Protein AF-A0A3D5QYZ7-F1 (afdb_monomer)

pLDDT: mean 94.09, std 9.38, range [47.03, 98.5]

Nearest PDB structures (foldseek):
  3vtf-assembly1_A-2  TM=7.672E-01  e=3.666E-01  Pyrobaculum islandicum DSM 4184
  4xr9-assembly1_A  TM=8.039E-01  e=4.467E-01  Micromonospora echinospora
  7o1k-assembly1_B  TM=5.978E-01  e=2.312E-01  Mycobacterium tuberculosis H37Rv
  6s5d-assembly1_B-2  TM=6.337E-01  e=3.666E-01  Bacillus subtilis subsp. subtilis str. 168
  5h81-assembly1_A  TM=5.964E-01  e=1.123E+00  Catharanthus roseus

Solvent-accessible surface area (backbone atoms only — not comparable to full-atom values): 4604 Å² total; per-residue (Å²): 134,79,79,90,74,76,79,68,59,58,46,78,35,85,38,69,44,56,66,39,44,52,46,48,47,52,42,23,74,70,71,20,38,34,41,41,42,65,92,54,63,67,60,25,50,44,27,57,72,70,26,43,50,92,87,34,57,46,67,65,39,10,73,73,53,78,33,74,89,56,39,80,62,52,36,91,52,43,44,75

Mean predicted aligned error: 3.84 Å

Radius of gyration: 13.42 Å; Cα contacts (8 Å, |Δi|>4): 118; chains: 1; bounding box: 40×32×31 Å

Sequence (80 aa):
MIVSNLDTTRVAIIGPGRLGTSFAYKLGRDNKRVAIYYHNSDVCKAINRDRLNPIHLTEDLANRAGGMDQVPRLAPKVYA

Structure (mmCIF, N/CA/C/O backbone):
data_AF-A0A3D5QYZ7-F1
#
_entry.id   AF-A0A3D5QYZ7-F1
#
loop_
_atom_site.group_PDB
_atom_site.id
_atom_site.type_symbol
_atom_site.label_atom_id
_atom_site.label_alt_id
_atom_site.label_comp_id
_atom_site.label_asym_id
_atom_site.label_entity_id
_atom_site.label_seq_id
_atom_site.pdbx_PDB_ins_code
_atom_site.Cartn_x
_atom_site.Cartn_y
_atom_site.Cartn_z
_atom_site.occupancy
_atom_site.B_iso_or_equiv
_atom_site.auth_seq_id
_atom_site.auth_comp_id
_atom_site.auth_asym_id
_atom_site.auth_atom_id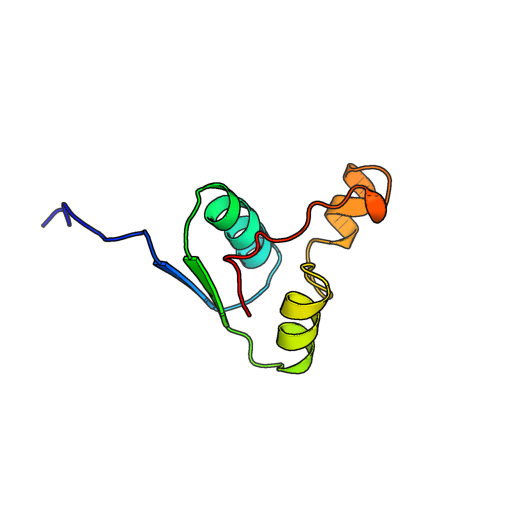
_atom_site.pdbx_PDB_model_num
ATOM 1 N N . MET A 1 1 ? -18.708 23.859 15.103 1.00 47.03 1 MET A N 1
ATOM 2 C CA . MET A 1 1 ? -19.009 22.426 15.297 1.00 47.03 1 MET A CA 1
ATOM 3 C C . MET A 1 1 ? -17.681 21.683 15.216 1.00 47.03 1 MET A C 1
ATOM 5 O O . MET A 1 1 ? -17.178 21.465 14.124 1.00 47.03 1 MET A O 1
ATOM 9 N N . ILE A 1 2 ? -17.027 21.444 16.354 1.00 56.53 2 ILE A N 1
ATOM 10 C CA . ILE A 1 2 ? -15.812 20.618 16.394 1.00 56.53 2 ILE A CA 1
ATOM 11 C C . ILE A 1 2 ? -16.314 19.178 16.336 1.00 56.53 2 ILE A C 1
ATOM 13 O O . ILE A 1 2 ? -17.152 18.799 17.149 1.00 56.53 2 ILE A O 1
ATOM 17 N N . VAL A 1 3 ? -15.900 18.412 15.329 1.00 60.38 3 VAL A N 1
ATOM 18 C CA . VAL A 1 3 ? -16.327 17.017 15.172 1.00 60.38 3 VAL A CA 1
ATOM 19 C C . VAL A 1 3 ? -15.631 16.197 16.258 1.00 60.38 3 VAL A C 1
ATOM 21 O O . VAL A 1 3 ? -14.510 15.736 16.074 1.00 60.38 3 VAL A O 1
ATOM 24 N N . SER A 1 4 ? -16.263 16.061 17.424 1.00 64.75 4 SER A N 1
ATOM 25 C CA . SER A 1 4 ? -15.643 15.487 18.628 1.00 64.75 4 SER A CA 1
ATOM 26 C C . SER A 1 4 ? -15.407 13.975 18.559 1.00 64.75 4 SER A C 1
ATOM 28 O O . SER A 1 4 ? -14.927 13.403 19.531 1.00 64.75 4 SER A O 1
ATOM 30 N N . ASN A 1 5 ? -15.771 13.304 17.459 1.00 73.44 5 ASN A N 1
ATOM 31 C CA . ASN A 1 5 ? -15.669 11.849 17.358 1.00 73.44 5 ASN A CA 1
ATOM 32 C C . ASN A 1 5 ? -15.562 11.357 15.901 1.00 73.44 5 ASN A C 1
ATOM 34 O O . ASN A 1 5 ? -16.382 10.574 15.425 1.00 73.44 5 ASN A O 1
ATOM 38 N N . LEU A 1 6 ? -14.562 11.843 15.156 1.00 80.44 6 LEU A N 1
ATOM 39 C CA . LEU A 1 6 ? -14.207 11.221 13.876 1.00 80.44 6 LEU A CA 1
ATOM 40 C C . LEU A 1 6 ? -13.622 9.831 14.144 1.00 80.44 6 LEU A C 1
ATOM 42 O O . LEU A 1 6 ? -12.518 9.705 14.679 1.00 80.44 6 LEU A O 1
ATOM 46 N N . ASP A 1 7 ? -14.348 8.787 13.744 1.00 84.31 7 ASP A N 1
ATOM 47 C CA . ASP A 1 7 ? -13.802 7.435 13.710 1.00 84.31 7 ASP A CA 1
ATOM 48 C C . ASP A 1 7 ? -12.710 7.357 12.635 1.00 84.31 7 ASP A C 1
ATOM 50 O O . ASP A 1 7 ? -12.968 7.300 11.435 1.00 84.31 7 ASP A O 1
ATOM 54 N N . THR A 1 8 ? -11.461 7.356 13.092 1.00 87.69 8 THR A N 1
ATOM 55 C CA . THR A 1 8 ? -10.269 7.235 12.245 1.00 87.69 8 THR A CA 1
ATOM 56 C C . THR A 1 8 ? -9.730 5.807 12.203 1.00 87.69 8 THR A C 1
ATOM 58 O O . THR A 1 8 ? -8.587 5.592 11.798 1.00 87.69 8 THR A O 1
ATOM 61 N N . THR A 1 9 ? -10.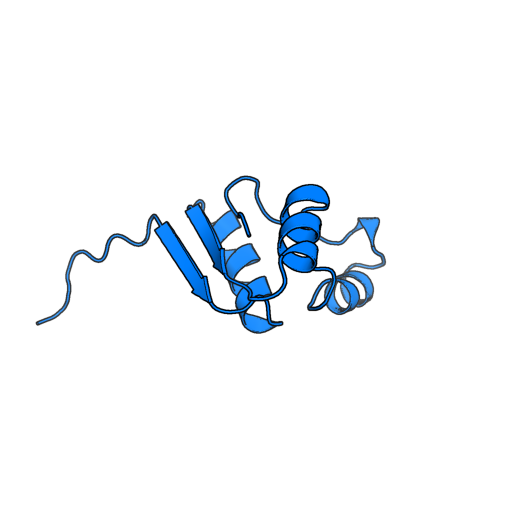488 4.803 12.661 1.00 94.44 9 THR A N 1
ATOM 62 C CA . THR A 1 9 ? -10.056 3.393 12.624 1.00 94.44 9 THR A CA 1
ATOM 63 C C . THR A 1 9 ? -9.913 2.865 11.197 1.00 94.44 9 THR A C 1
ATOM 65 O O . THR A 1 9 ? -9.136 1.932 10.966 1.00 94.44 9 THR A O 1
ATOM 68 N N . ARG A 1 10 ? -10.621 3.473 10.237 1.00 96.31 10 ARG A N 1
ATOM 69 C CA . ARG A 1 10 ? -10.565 3.154 8.808 1.00 96.31 10 ARG A CA 1
ATOM 70 C C . ARG A 1 10 ? -10.207 4.397 8.009 1.00 96.31 10 ARG A C 1
ATOM 72 O O . ARG A 1 10 ? -10.786 5.456 8.221 1.00 96.31 10 ARG A O 1
ATOM 79 N N . VAL A 1 11 ? -9.270 4.254 7.080 1.00 96.81 11 VAL A N 1
ATOM 80 C CA . VAL A 1 11 ? -8.7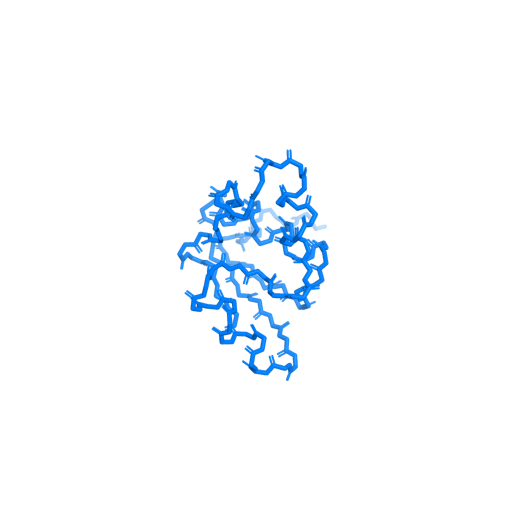97 5.352 6.235 1.00 96.81 11 VAL A CA 1
ATOM 81 C C . VAL A 1 11 ? -8.744 4.891 4.785 1.00 96.81 11 VAL A C 1
ATOM 83 O O . VAL A 1 11 ? -8.259 3.800 4.494 1.00 96.81 11 VAL A O 1
ATOM 86 N N . ALA A 1 12 ? -9.229 5.735 3.879 1.00 97.69 12 ALA A N 1
ATOM 87 C CA . ALA A 1 12 ? -9.050 5.571 2.444 1.00 97.69 12 ALA A CA 1
ATOM 88 C C . ALA A 1 12 ? -7.980 6.551 1.944 1.00 97.69 12 ALA A C 1
ATOM 90 O O . ALA A 1 12 ? -8.011 7.733 2.282 1.00 97.69 12 ALA A O 1
ATOM 91 N N . ILE A 1 13 ? -7.046 6.064 1.132 1.00 98.06 13 ILE A N 1
ATOM 92 C CA . ILE A 1 13 ? -6.024 6.861 0.452 1.00 98.06 13 ILE A CA 1
ATOM 93 C C . ILE A 1 13 ? -6.291 6.754 -1.044 1.00 98.06 13 ILE A C 1
ATOM 95 O O . ILE A 1 13 ? -6.167 5.678 -1.619 1.00 98.06 13 ILE A O 1
ATOM 99 N N . ILE A 1 14 ? -6.650 7.863 -1.685 1.00 97.94 14 ILE A N 1
ATOM 100 C CA . ILE A 1 14 ? -6.881 7.906 -3.131 1.00 97.94 14 ILE A CA 1
ATOM 101 C C . ILE A 1 14 ? -5.569 8.325 -3.796 1.00 97.94 14 ILE A C 1
ATOM 103 O O . ILE A 1 14 ? -5.214 9.501 -3.795 1.00 97.94 14 ILE A O 1
ATOM 107 N N . GLY A 1 15 ? -4.829 7.350 -4.325 1.00 96.88 15 GLY A N 1
ATOM 108 C CA . GLY A 1 15 ? -3.537 7.556 -4.976 1.00 96.88 15 GLY A CA 1
ATOM 109 C C . GLY A 1 15 ? -2.344 7.005 -4.175 1.00 96.88 15 GLY A C 1
ATOM 110 O O . GLY A 1 15 ? -1.973 7.570 -3.144 1.00 96.88 15 GLY A O 1
ATOM 111 N N . PRO A 1 16 ? -1.647 5.970 -4.676 1.00 97.25 16 PRO A N 1
ATOM 112 C CA . PRO A 1 16 ? -0.436 5.409 -4.089 1.00 97.25 16 PRO A CA 1
ATOM 113 C C . PRO A 1 16 ? 0.812 6.211 -4.497 1.00 97.25 16 PRO A C 1
ATOM 115 O O . PRO A 1 16 ? 1.844 5.639 -4.830 1.00 97.25 16 PRO A O 1
ATOM 118 N N . GLY A 1 17 ? 0.743 7.546 -4.490 1.00 96.94 17 GLY A N 1
ATOM 119 C CA . GLY A 1 17 ? 1.914 8.409 -4.693 1.00 96.94 17 GLY A CA 1
ATOM 120 C C . GLY A 1 17 ? 2.946 8.256 -3.567 1.00 96.94 17 GLY A C 1
ATOM 121 O O . GLY A 1 17 ? 2.715 7.537 -2.592 1.00 96.94 17 GLY A O 1
ATOM 122 N N . ARG A 1 18 ? 4.062 8.997 -3.618 1.00 96.12 18 ARG A N 1
ATOM 123 C CA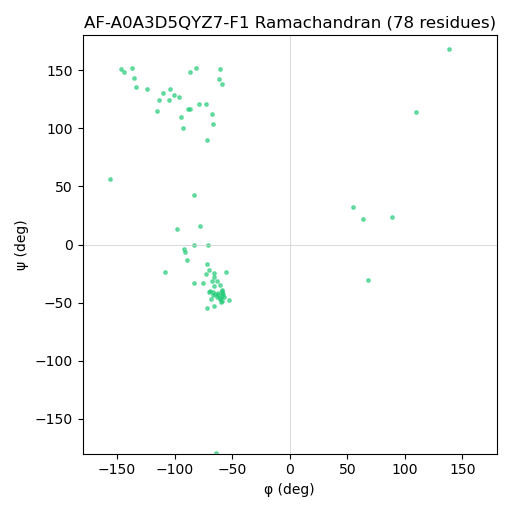 . ARG A 1 18 ? 5.042 9.030 -2.507 1.00 96.12 18 ARG A CA 1
ATOM 124 C C . ARG A 1 18 ? 4.385 9.362 -1.158 1.00 96.12 18 ARG A C 1
ATOM 126 O O . ARG A 1 18 ? 4.596 8.646 -0.185 1.00 96.12 18 ARG A O 1
ATOM 133 N N . LEU A 1 19 ? 3.541 10.398 -1.106 1.00 96.62 19 LEU A N 1
ATOM 134 C CA . LEU A 1 19 ? 2.833 10.790 0.122 1.00 96.62 19 LEU A CA 1
ATOM 135 C C . LEU A 1 19 ? 1.779 9.765 0.558 1.00 96.62 19 LEU A C 1
ATOM 137 O O . LEU A 1 19 ? 1.762 9.375 1.722 1.00 96.62 19 LEU A O 1
ATOM 141 N N . GLY A 1 20 ? 0.938 9.290 -0.366 1.00 97.56 20 GLY A N 1
ATOM 142 C CA . GLY A 1 20 ? -0.077 8.276 -0.059 1.00 97.56 20 GLY A CA 1
ATOM 143 C C . GLY A 1 20 ? 0.543 6.990 0.491 1.00 97.56 20 GLY A C 1
ATOM 144 O O . GLY A 1 20 ? 0.075 6.438 1.483 1.00 97.56 20 GLY A O 1
ATOM 145 N N . THR A 1 21 ? 1.671 6.568 -0.076 1.00 97.75 21 THR A N 1
ATOM 146 C CA . THR A 1 21 ? 2.421 5.395 0.395 1.00 97.75 21 THR A CA 1
ATOM 147 C C . THR A 1 21 ? 3.024 5.625 1.778 1.00 97.75 21 THR A C 1
ATOM 149 O O . THR A 1 21 ? 2.904 4.766 2.651 1.00 97.75 21 THR A O 1
ATOM 152 N N . SER A 1 22 ? 3.619 6.797 2.022 1.00 97.31 22 SER A N 1
ATOM 153 C CA . SER A 1 22 ? 4.128 7.171 3.349 1.00 97.31 22 SER A CA 1
ATOM 154 C C . SER A 1 22 ? 3.024 7.159 4.410 1.00 97.31 22 SER A C 1
ATOM 156 O O . SER A 1 22 ? 3.228 6.636 5.509 1.00 97.31 22 SER A O 1
ATOM 158 N N . PHE A 1 23 ? 1.832 7.671 4.086 1.00 97.81 23 PHE A N 1
ATOM 159 C CA . PHE A 1 23 ? 0.688 7.604 4.993 1.00 97.81 23 PHE A CA 1
ATOM 160 C C . PHE A 1 23 ? 0.202 6.176 5.211 1.00 97.81 23 PHE A C 1
ATOM 162 O O . PHE A 1 23 ? -0.067 5.815 6.353 1.00 97.81 23 PHE A O 1
ATOM 169 N N . ALA A 1 24 ? 0.159 5.338 4.174 1.00 97.94 24 ALA A N 1
ATOM 170 C CA . ALA A 1 24 ? -0.198 3.931 4.326 1.00 97.94 24 ALA A CA 1
ATOM 171 C C . ALA A 1 24 ? 0.743 3.206 5.305 1.00 97.94 24 ALA A C 1
ATOM 173 O O . ALA A 1 24 ? 0.282 2.481 6.189 1.00 97.94 24 ALA A O 1
ATOM 174 N N . TYR A 1 25 ? 2.050 3.473 5.219 1.00 97.38 25 TYR A N 1
ATOM 175 C CA . TYR A 1 25 ? 3.040 2.980 6.178 1.00 97.38 25 TYR A CA 1
ATOM 176 C C . TYR A 1 25 ? 2.771 3.460 7.607 1.00 97.38 25 TYR A C 1
ATOM 178 O O . TYR A 1 25 ? 2.792 2.657 8.540 1.00 97.38 25 TYR A O 1
ATOM 186 N N . LYS A 1 26 ? 2.550 4.764 7.801 1.00 97.44 26 LYS A N 1
ATOM 187 C CA . LYS A 1 26 ? 2.322 5.343 9.133 1.00 97.44 26 LYS A CA 1
ATOM 188 C C . LYS A 1 26 ? 1.016 4.838 9.747 1.00 97.44 26 LYS A C 1
ATOM 190 O O . LYS A 1 26 ? 1.034 4.279 10.838 1.00 97.44 26 LYS A O 1
ATOM 195 N N . LEU A 1 27 ? -0.091 4.958 9.023 1.00 97.44 27 LEU A N 1
ATOM 196 C CA . LEU A 1 27 ? -1.422 4.578 9.494 1.00 97.44 27 LEU A CA 1
ATOM 197 C C . LEU A 1 27 ? -1.549 3.066 9.713 1.00 97.44 27 LEU A C 1
ATOM 199 O O . LEU A 1 27 ? -2.186 2.639 10.674 1.00 97.44 27 LEU A O 1
ATOM 203 N N . GLY A 1 28 ? -0.897 2.250 8.879 1.00 97.19 28 GLY A N 1
ATOM 204 C CA . GLY A 1 28 ? -0.813 0.807 9.096 1.00 97.19 28 GLY A CA 1
ATOM 205 C C . GLY A 1 28 ? -0.082 0.447 10.396 1.00 97.19 28 GLY A C 1
ATOM 206 O O . GLY A 1 28 ? -0.552 -0.417 11.135 1.00 97.19 28 GLY A O 1
ATOM 207 N N . ARG A 1 29 ? 1.027 1.137 10.714 1.00 95.94 29 ARG A N 1
AT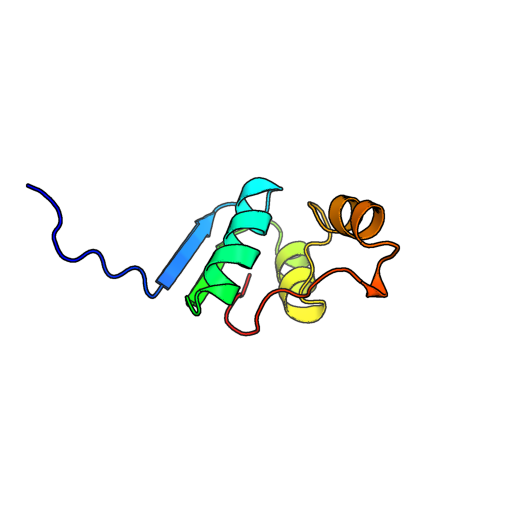OM 208 C CA . ARG A 1 29 ? 1.747 0.975 11.997 1.00 95.94 29 ARG A CA 1
ATOM 209 C C . ARG A 1 29 ? 0.945 1.486 13.192 1.00 95.94 29 ARG A C 1
ATOM 211 O O . ARG A 1 29 ? 1.004 0.881 14.254 1.00 95.94 29 ARG A O 1
ATOM 218 N N . ASP A 1 30 ? 0.126 2.514 12.989 1.00 96.06 30 ASP A N 1
ATOM 219 C CA . ASP A 1 30 ? -0.831 3.025 13.981 1.00 96.06 30 ASP A CA 1
ATOM 220 C C . ASP A 1 30 ? -2.099 2.152 14.089 1.00 96.06 30 ASP A C 1
ATOM 222 O O . ASP A 1 30 ? -3.118 2.568 14.647 1.00 96.06 30 ASP A O 1
ATOM 226 N N . ASN A 1 31 ? -2.046 0.926 13.556 1.00 95.38 31 ASN A N 1
ATOM 227 C CA . ASN A 1 31 ? -3.082 -0.094 13.660 1.00 95.38 31 ASN A CA 1
ATOM 228 C C . ASN A 1 31 ? -4.419 0.281 12.987 1.00 95.38 31 ASN A C 1
ATOM 230 O O . ASN A 1 31 ? -5.465 -0.287 13.319 1.00 95.38 31 ASN A O 1
ATOM 234 N N . LYS A 1 32 ? -4.400 1.213 12.025 1.00 97.06 32 LYS A N 1
ATOM 235 C CA . LYS A 1 32 ? -5.574 1.582 11.221 1.00 97.06 32 LYS A CA 1
ATOM 236 C C . LYS A 1 32 ? -5.783 0.592 10.073 1.00 97.06 32 LYS A C 1
ATOM 238 O O . LYS A 1 32 ? -4.834 -0.009 9.567 1.00 97.06 32 LYS A O 1
ATOM 243 N N . ARG A 1 33 ? -7.035 0.427 9.638 1.00 98.12 33 ARG A N 1
ATOM 244 C CA . ARG A 1 33 ? -7.373 -0.311 8.407 1.00 98.12 33 ARG A CA 1
ATOM 245 C C . ARG A 1 33 ? -7.287 0.669 7.242 1.00 98.12 33 ARG A C 1
ATOM 247 O O . ARG A 1 33 ? -8.041 1.639 7.220 1.00 98.12 33 ARG A O 1
ATOM 254 N N . VAL A 1 34 ? -6.368 0.437 6.311 1.00 98.44 34 VAL A N 1
ATOM 255 C CA . VAL A 1 34 ? -6.096 1.370 5.210 1.00 98.44 34 VAL A CA 1
ATOM 256 C C . VAL A 1 34 ? -6.494 0.723 3.890 1.00 98.44 34 VAL A C 1
ATOM 258 O O . VAL A 1 34 ? -5.998 -0.353 3.567 1.00 98.44 34 VAL A O 1
ATOM 261 N N . ALA A 1 35 ? -7.365 1.389 3.136 1.00 98.44 35 ALA A N 1
ATOM 262 C CA . ALA A 1 35 ? -7.673 1.051 1.751 1.00 98.44 35 ALA A CA 1
ATOM 263 C C . ALA A 1 35 ? -6.989 2.064 0.825 1.00 98.44 35 ALA A C 1
ATOM 265 O O . ALA A 1 35 ? -7.183 3.270 0.975 1.00 98.44 35 ALA A O 1
ATOM 266 N N . ILE A 1 36 ? -6.179 1.591 -0.110 1.00 98.44 36 ILE A N 1
ATOM 267 C CA . ILE A 1 36 ? -5.523 2.401 -1.131 1.00 98.44 36 ILE A CA 1
ATOM 268 C C . ILE A 1 36 ? -6.322 2.234 -2.420 1.00 98.44 36 ILE A C 1
ATOM 270 O O . ILE A 1 36 ? -6.579 1.121 -2.843 1.00 98.44 36 ILE A O 1
ATOM 274 N N . TYR A 1 37 ? -6.703 3.332 -3.056 1.00 98.25 37 TYR A N 1
ATOM 275 C CA . TYR A 1 37 ? -7.401 3.306 -4.336 1.00 98.25 37 TYR A CA 1
ATOM 276 C C . TYR A 1 3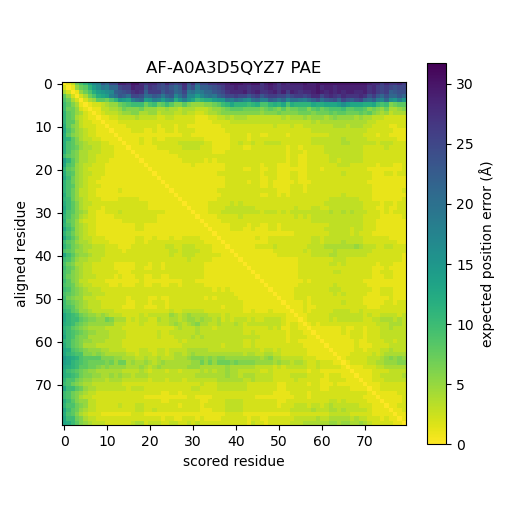7 ? -6.483 3.815 -5.435 1.00 98.25 37 TYR A C 1
ATOM 278 O O . TYR A 1 37 ? -5.882 4.888 -5.316 1.00 98.25 37 TYR A O 1
ATOM 286 N N . TYR A 1 38 ? -6.401 3.058 -6.525 1.00 98.06 38 TYR A N 1
ATOM 287 C CA . TYR A 1 38 ? -5.686 3.460 -7.725 1.00 98.06 38 TYR A CA 1
ATOM 288 C C . TYR A 1 38 ? -6.371 2.923 -8.978 1.00 98.06 38 TYR A C 1
ATOM 290 O O . TYR A 1 38 ? -7.022 1.886 -8.945 1.00 98.06 38 TYR A O 1
ATOM 298 N N . HIS A 1 39 ? -6.223 3.640 -10.090 1.00 97.62 39 HIS A N 1
ATOM 299 C CA . HIS A 1 39 ? -6.889 3.287 -11.344 1.00 97.62 39 HIS A CA 1
ATOM 300 C C . HIS A 1 39 ? -6.268 2.054 -12.024 1.00 97.62 39 HIS A C 1
ATOM 302 O O . HIS A 1 39 ? -6.943 1.366 -12.782 1.00 97.62 39 HIS A O 1
ATOM 308 N N . ASN A 1 40 ? -4.986 1.769 -11.769 1.00 98.06 40 ASN A N 1
ATOM 309 C CA . ASN A 1 40 ? -4.285 0.634 -12.359 1.00 98.06 40 ASN A CA 1
ATOM 310 C C . ASN A 1 40 ? -4.337 -0.583 -11.422 1.00 98.06 40 ASN A C 1
ATOM 312 O O . ASN A 1 40 ? -3.666 -0.615 -10.387 1.00 98.06 40 ASN A O 1
ATOM 316 N N . SER A 1 41 ? -5.098 -1.605 -11.825 1.00 97.75 41 SER A N 1
ATOM 317 C CA . SER A 1 41 ? -5.305 -2.814 -11.020 1.00 97.75 41 SER A CA 1
ATOM 318 C C . SER A 1 41 ? -4.040 -3.652 -10.811 1.00 97.75 41 SER A C 1
ATOM 320 O O . SER A 1 41 ? -3.922 -4.330 -9.792 1.00 97.75 41 SER A O 1
ATOM 322 N N . ASP A 1 42 ? -3.077 -3.605 -11.732 1.00 98.38 42 ASP A N 1
ATOM 323 C CA . ASP A 1 42 ? -1.857 -4.408 -11.625 1.00 98.38 42 ASP A CA 1
ATOM 324 C C . ASP A 1 42 ? -0.904 -3.825 -10.581 1.00 98.38 42 ASP A C 1
ATOM 326 O O . ASP A 1 42 ? -0.280 -4.573 -9.827 1.00 98.38 42 ASP A O 1
ATOM 330 N N . VAL A 1 43 ? -0.890 -2.496 -10.438 1.00 97.88 43 VAL A N 1
ATOM 331 C CA . VAL A 1 43 ? -0.209 -1.820 -9.325 1.00 97.88 43 VAL A CA 1
ATOM 332 C C . VAL A 1 43 ? -0.849 -2.210 -7.990 1.00 97.88 43 VAL A C 1
ATOM 334 O O . VAL A 1 43 ? -0.126 -2.560 -7.058 1.00 97.88 43 VAL A O 1
ATOM 337 N N . CYS A 1 44 ? -2.183 -2.222 -7.891 1.00 98.31 44 CYS A N 1
ATOM 338 C CA . CYS A 1 44 ? -2.880 -2.662 -6.675 1.00 98.31 44 CYS A CA 1
ATOM 339 C C . CYS A 1 44 ? -2.554 -4.121 -6.314 1.00 98.31 44 CYS A C 1
ATOM 341 O O . CYS A 1 44 ? -2.188 -4.419 -5.176 1.00 98.31 44 CYS A O 1
ATOM 343 N N . LYS A 1 45 ? -2.607 -5.037 -7.291 1.00 98.50 45 LYS A N 1
ATOM 344 C CA . LYS A 1 45 ? -2.244 -6.452 -7.092 1.00 98.50 45 LYS A CA 1
ATOM 345 C C . LYS A 1 45 ? -0.799 -6.608 -6.620 1.00 98.50 45 LYS A C 1
ATOM 347 O O . LYS A 1 45 ? -0.556 -7.377 -5.691 1.00 98.50 45 LYS A O 1
ATOM 352 N N . ALA A 1 46 ? 0.143 -5.879 -7.221 1.00 98.25 46 ALA A N 1
ATOM 353 C CA . ALA A 1 46 ? 1.544 -5.891 -6.807 1.00 98.25 46 ALA A CA 1
ATOM 354 C C . ALA A 1 46 ? 1.713 -5.374 -5.368 1.00 98.25 46 ALA A C 1
ATOM 356 O O . ALA A 1 46 ? 2.374 -6.029 -4.566 1.00 98.25 46 ALA A O 1
ATOM 357 N N . ILE A 1 47 ? 1.031 -4.282 -4.998 1.00 98.12 47 ILE A N 1
ATOM 358 C CA . ILE A 1 47 ? 1.017 -3.772 -3.617 1.00 98.12 47 ILE A CA 1
ATOM 359 C C . ILE A 1 47 ? 0.526 -4.835 -2.632 1.00 98.12 47 ILE A C 1
ATOM 361 O O . ILE A 1 47 ? 1.147 -5.045 -1.588 1.00 98.12 47 ILE A O 1
ATOM 365 N N . ASN A 1 48 ? -0.558 -5.534 -2.958 1.00 98.25 48 ASN A N 1
ATOM 366 C CA . ASN A 1 48 ? -1.122 -6.556 -2.079 1.00 98.25 48 ASN A CA 1
ATOM 367 C C . ASN A 1 48 ? -0.235 -7.796 -1.952 1.00 98.25 48 ASN A C 1
ATOM 369 O O . ASN A 1 48 ? -0.111 -8.346 -0.854 1.00 98.25 48 ASN A O 1
ATOM 373 N N . ARG A 1 49 ? 0.376 -8.230 -3.059 1.00 98.06 49 ARG A N 1
ATOM 374 C CA . ARG A 1 49 ? 1.249 -9.408 -3.111 1.00 98.06 49 ARG A CA 1
ATOM 375 C C . ARG A 1 49 ? 2.578 -9.147 -2.409 1.00 98.06 49 ARG A C 1
ATOM 377 O O . ARG A 1 49 ? 2.943 -9.882 -1.497 1.00 98.06 49 ARG A O 1
ATOM 384 N N . ASP A 1 50 ? 3.269 -8.087 -2.815 1.00 97.12 50 ASP A N 1
ATOM 385 C CA . ASP A 1 50 ? 4.658 -7.827 -2.421 1.00 97.12 50 ASP A CA 1
ATOM 386 C C . ASP A 1 50 ? 4.745 -7.005 -1.132 1.00 97.12 50 ASP A C 1
ATOM 388 O O . ASP A 1 50 ? 5.812 -6.888 -0.524 1.00 97.12 50 ASP A O 1
ATOM 392 N N . ARG A 1 51 ? 3.613 -6.421 -0.706 1.00 97.88 51 ARG A N 1
ATOM 393 C CA . ARG A 1 51 ? 3.521 -5.489 0.428 1.00 97.88 51 ARG A CA 1
ATOM 394 C C . ARG A 1 51 ? 4.487 -4.312 0.277 1.00 97.88 51 ARG A C 1
ATOM 396 O O . ARG A 1 51 ? 4.972 -3.764 1.265 1.00 97.88 51 ARG A O 1
ATOM 403 N N . LEU A 1 52 ? 4.730 -3.917 -0.969 1.00 97.56 52 LEU A N 1
ATOM 404 C CA . LEU A 1 52 ? 5.573 -2.810 -1.396 1.00 97.56 52 LEU A CA 1
ATOM 405 C C . LEU A 1 52 ? 4.872 -2.046 -2.507 1.00 97.56 52 LEU A C 1
ATOM 407 O O . LEU A 1 52 ? 4.119 -2.622 -3.282 1.00 97.56 52 LEU A O 1
ATOM 411 N N . ASN A 1 53 ? 5.161 -0.757 -2.627 1.00 97.38 53 ASN A N 1
ATOM 412 C CA . ASN A 1 53 ? 4.668 0.009 -3.758 1.00 97.38 53 ASN A CA 1
ATOM 413 C C . ASN A 1 53 ? 5.664 -0.074 -4.929 1.00 97.38 53 ASN A C 1
ATOM 415 O O . ASN A 1 53 ? 6.783 0.422 -4.783 1.00 97.38 53 ASN A O 1
ATOM 419 N N . PRO A 1 54 ? 5.286 -0.656 -6.083 1.00 96.31 54 PRO A N 1
ATOM 420 C CA . PRO A 1 54 ? 6.206 -0.836 -7.205 1.00 96.31 54 PRO A CA 1
ATOM 421 C C . PRO A 1 54 ? 6.548 0.469 -7.937 1.00 96.31 54 PRO A C 1
ATOM 423 O O . PRO A 1 54 ? 7.515 0.491 -8.688 1.00 96.31 54 PRO A O 1
ATOM 426 N N . ILE A 1 55 ? 5.773 1.544 -7.749 1.00 95.88 55 ILE A N 1
ATOM 427 C CA . ILE A 1 55 ? 5.926 2.790 -8.518 1.00 95.88 55 ILE A CA 1
ATOM 428 C C . ILE A 1 55 ? 6.505 3.949 -7.705 1.00 95.88 55 ILE A C 1
ATOM 430 O O . ILE A 1 55 ? 7.075 4.876 -8.277 1.00 95.88 55 ILE A O 1
ATOM 434 N N . HIS A 1 56 ? 6.371 3.934 -6.377 1.00 95.75 56 HIS A N 1
ATOM 435 C CA . HIS A 1 56 ? 6.784 5.059 -5.541 1.00 95.75 56 HIS A CA 1
ATOM 436 C C . HIS A 1 56 ? 7.361 4.617 -4.197 1.00 95.75 56 HIS A C 1
ATOM 438 O O . HIS A 1 56 ? 6.913 3.642 -3.602 1.00 95.75 56 HIS A O 1
ATOM 444 N N . LEU A 1 57 ? 8.305 5.412 -3.683 1.00 94.19 57 LEU A N 1
ATOM 445 C CA . LEU A 1 57 ? 8.892 5.346 -2.338 1.00 94.19 57 LEU A CA 1
ATOM 446 C C . LEU A 1 57 ? 9.762 4.113 -2.026 1.00 94.19 57 LEU A C 1
ATOM 448 O O . LEU A 1 57 ? 10.694 4.240 -1.241 1.00 94.19 57 L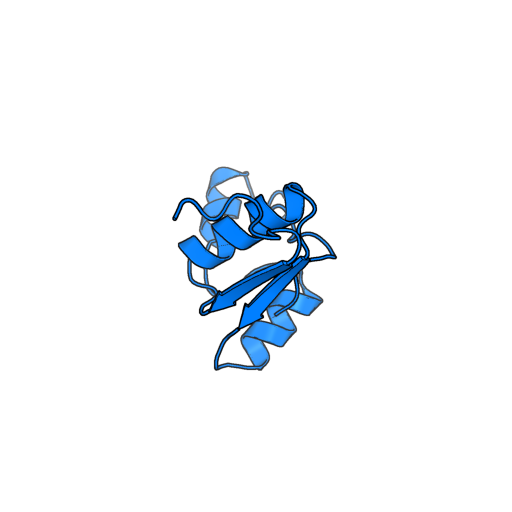EU A O 1
ATOM 452 N N . THR A 1 58 ? 9.507 2.946 -2.619 1.00 95.19 58 THR A N 1
ATOM 453 C CA . THR A 1 58 ? 10.256 1.708 -2.326 1.00 95.19 58 THR A CA 1
ATOM 454 C C . THR A 1 58 ? 11.752 1.845 -2.609 1.00 95.19 58 THR A C 1
ATOM 456 O O . THR A 1 58 ? 12.561 1.540 -1.738 1.00 95.19 58 THR A O 1
ATOM 459 N N . GLU A 1 59 ? 12.126 2.364 -3.779 1.00 94.75 59 GLU A N 1
ATOM 460 C CA . GLU A 1 59 ? 13.532 2.583 -4.142 1.00 94.75 59 GLU A CA 1
ATOM 461 C C . GLU A 1 59 ? 14.201 3.631 -3.238 1.00 94.75 59 GLU A C 1
ATOM 463 O O . GLU A 1 59 ? 15.298 3.412 -2.729 1.00 94.75 59 GLU A O 1
ATOM 468 N N . ASP A 1 60 ? 13.500 4.733 -2.946 1.00 93.88 60 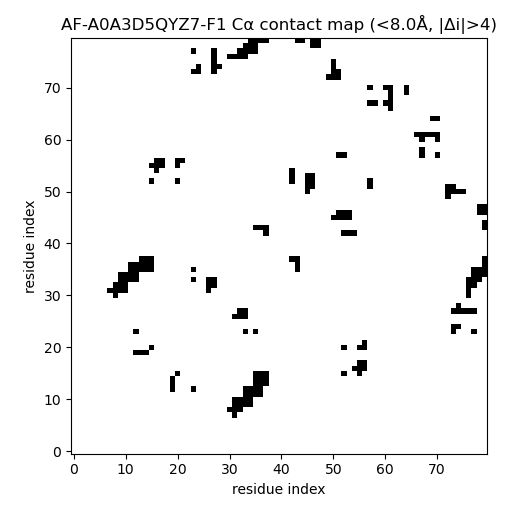ASP A N 1
ATOM 469 C CA . ASP A 1 60 ? 13.990 5.770 -2.030 1.00 93.88 60 ASP A CA 1
ATOM 470 C C . ASP A 1 60 ? 14.283 5.193 -0.633 1.00 93.88 60 ASP A C 1
ATOM 472 O O . ASP A 1 60 ? 15.264 5.568 0.014 1.00 93.88 60 ASP A O 1
ATOM 476 N N . LEU A 1 61 ? 13.429 4.280 -0.155 1.00 94.62 61 LEU A N 1
ATOM 477 C CA . LEU A 1 61 ? 13.626 3.583 1.113 1.00 94.62 61 LEU A CA 1
ATOM 478 C C . LEU A 1 61 ? 14.787 2.596 1.039 1.00 94.62 61 LEU A C 1
ATOM 480 O O . LEU A 1 61 ? 15.562 2.547 1.987 1.00 94.62 61 LEU A O 1
ATOM 484 N N . ALA A 1 62 ? 14.943 1.859 -0.061 1.00 96.56 62 ALA A N 1
ATOM 485 C CA . ALA A 1 62 ? 16.056 0.930 -0.237 1.00 96.56 62 ALA A CA 1
ATOM 486 C C . ALA A 1 62 ? 17.399 1.668 -0.181 1.00 96.56 62 ALA A C 1
ATOM 488 O O . ALA A 1 62 ? 18.287 1.275 0.576 1.00 96.56 62 ALA A O 1
ATOM 489 N N . ASN A 1 63 ? 17.504 2.793 -0.892 1.00 96.44 63 ASN A N 1
ATOM 490 C CA . ASN A 1 63 ? 18.702 3.634 -0.912 1.00 96.44 63 ASN A CA 1
ATOM 491 C C . ASN A 1 63 ? 19.063 4.172 0.480 1.00 96.44 63 ASN A C 1
ATOM 493 O O . ASN A 1 63 ? 20.238 4.299 0.810 1.00 96.44 63 ASN A O 1
ATOM 497 N N . ARG A 1 64 ? 18.063 4.467 1.320 1.00 94.50 64 ARG A N 1
ATOM 498 C CA . ARG A 1 64 ? 18.274 4.957 2.694 1.00 94.50 64 ARG A CA 1
ATOM 499 C C . ARG A 1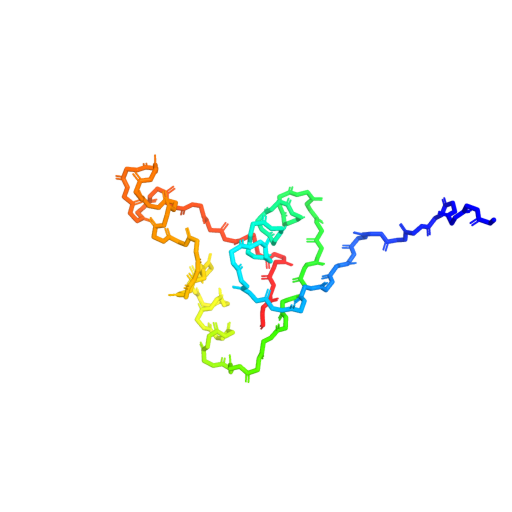 64 ? 18.524 3.843 3.709 1.00 94.50 64 ARG A C 1
ATOM 501 O O . ARG A 1 64 ? 19.231 4.071 4.682 1.00 94.50 64 ARG A O 1
ATOM 508 N N . ALA A 1 65 ? 17.910 2.680 3.514 1.00 93.50 65 ALA A N 1
ATOM 509 C CA . ALA A 1 65 ? 17.951 1.561 4.451 1.00 93.50 65 ALA A CA 1
ATOM 510 C C . ALA A 1 65 ? 19.102 0.578 4.172 1.00 93.50 65 ALA A C 1
ATOM 512 O O . ALA A 1 65 ? 19.324 -0.326 4.970 1.00 93.50 65 ALA A O 1
ATOM 513 N N . GLY A 1 66 ? 19.841 0.752 3.070 1.00 94.62 66 GLY A N 1
ATOM 514 C CA . GLY A 1 66 ? 20.977 -0.101 2.710 1.00 94.62 66 GLY A CA 1
ATOM 515 C C . GLY A 1 66 ? 20.605 -1.326 1.870 1.00 94.62 66 GLY A C 1
ATOM 516 O O . GLY A 1 66 ? 21.337 -2.309 1.877 1.00 94.62 66 GLY A O 1
ATOM 517 N N . GLY A 1 67 ? 19.475 -1.284 1.157 1.00 95.50 67 GLY A N 1
ATOM 518 C CA . GLY A 1 67 ? 19.064 -2.324 0.210 1.00 95.50 67 GLY A CA 1
ATOM 519 C C . GLY A 1 67 ? 17.577 -2.676 0.266 1.00 95.50 67 GLY A C 1
ATOM 520 O O . GLY A 1 67 ? 16.851 -2.292 1.183 1.00 95.50 67 GLY A O 1
ATOM 521 N N . MET A 1 68 ? 17.119 -3.440 -0.731 1.00 94.88 68 MET A N 1
ATOM 522 C CA . MET A 1 68 ? 15.713 -3.855 -0.878 1.00 94.88 68 MET A CA 1
ATOM 523 C C . MET A 1 68 ? 15.207 -4.738 0.270 1.00 94.88 68 MET A C 1
ATOM 525 O O . MET A 1 68 ? 14.029 -4.666 0.639 1.00 94.88 68 MET A O 1
ATOM 529 N N . ASP A 1 69 ? 16.102 -5.528 0.859 1.00 95.50 69 ASP A N 1
ATOM 530 C CA . ASP A 1 69 ? 15.794 -6.417 1.984 1.00 95.50 69 ASP A CA 1
ATOM 531 C C . ASP A 1 69 ? 15.514 -5.644 3.277 1.00 95.50 69 ASP A C 1
ATOM 533 O O . ASP A 1 69 ? 14.814 -6.136 4.158 1.00 95.50 69 ASP A O 1
ATOM 537 N N . GLN A 1 70 ? 16.000 -4.402 3.366 1.00 96.12 70 GLN A N 1
ATOM 538 C CA . GLN A 1 70 ? 15.802 -3.522 4.519 1.00 96.12 70 GLN A CA 1
ATOM 539 C C . GLN A 1 70 ? 14.557 -2.634 4.378 1.00 96.12 70 GLN A C 1
ATOM 541 O O . GLN A 1 70 ? 14.198 -1.898 5.301 1.00 96.12 70 GLN A O 1
ATOM 546 N N . VAL A 1 71 ? 13.865 -2.689 3.233 1.00 96.19 71 VAL A N 1
ATOM 547 C CA . VAL A 1 71 ? 12.656 -1.889 3.017 1.00 96.19 71 VAL A CA 1
ATOM 548 C C . VAL A 1 71 ? 11.503 -2.468 3.838 1.00 96.19 71 VAL A C 1
ATOM 550 O O . VAL A 1 71 ? 11.096 -3.614 3.603 1.00 96.19 71 VAL A O 1
ATOM 553 N N . PRO A 1 72 ? 10.902 -1.684 4.754 1.00 94.94 72 PRO A N 1
ATOM 554 C CA . PRO A 1 72 ? 9.778 -2.158 5.541 1.00 94.94 72 PRO A CA 1
ATOM 555 C C . PRO A 1 72 ? 8.606 -2.512 4.631 1.00 94.94 72 PRO A C 1
ATOM 557 O O . PRO A 1 72 ? 8.328 -1.807 3.669 1.00 94.94 72 PRO A O 1
ATOM 560 N N . ARG A 1 73 ? 7.882 -3.580 4.963 1.00 96.75 73 ARG A N 1
ATOM 561 C CA . ARG A 1 73 ? 6.669 -3.971 4.240 1.00 96.75 73 ARG A CA 1
ATOM 562 C C . ARG A 1 73 ? 5.438 -3.262 4.797 1.00 96.75 73 ARG A C 1
ATOM 564 O O . ARG A 1 73 ? 5.370 -2.949 5.989 1.00 96.75 73 ARG A O 1
ATOM 571 N N . LEU A 1 74 ? 4.468 -2.986 3.929 1.00 97.75 74 LEU A N 1
ATOM 572 C CA . LEU A 1 74 ? 3.161 -2.476 4.332 1.00 97.75 74 LEU A CA 1
ATOM 573 C C . LEU A 1 74 ? 2.497 -3.471 5.288 1.00 97.75 74 LEU A C 1
ATOM 575 O O . LEU A 1 74 ? 2.546 -4.685 5.083 1.00 97.75 74 LEU A O 1
ATOM 579 N N . ALA A 1 75 ? 1.868 -2.945 6.339 1.00 97.31 75 ALA A N 1
ATOM 580 C CA . ALA A 1 75 ? 1.216 -3.776 7.341 1.00 97.31 75 ALA A CA 1
ATOM 581 C C . ALA A 1 75 ? 0.090 -4.623 6.708 1.00 97.31 75 ALA A C 1
ATOM 583 O O . ALA A 1 75 ? -0.570 -4.156 5.778 1.00 97.31 75 ALA A O 1
ATOM 584 N N . PRO A 1 76 ? -0.228 -5.817 7.248 1.00 96.25 76 PRO A N 1
ATOM 585 C CA . PRO A 1 76 ? -1.275 -6.688 6.698 1.00 96.25 76 PRO A CA 1
ATOM 586 C C . PRO A 1 76 ? -2.661 -6.032 6.566 1.00 96.25 76 PRO A C 1
ATOM 588 O O . PRO A 1 76 ? -3.467 -6.464 5.746 1.00 96.25 76 PRO A O 1
ATOM 591 N N . LYS A 1 77 ? -2.925 -4.985 7.364 1.00 96.75 77 LYS A N 1
ATOM 592 C CA . LYS A 1 77 ? -4.170 -4.195 7.393 1.00 96.75 77 LYS A CA 1
ATOM 593 C C . LYS A 1 77 ? -4.242 -3.085 6.334 1.00 96.75 77 LYS A C 1
ATOM 595 O O . LYS A 1 77 ? -5.238 -2.363 6.294 1.00 96.75 77 LYS A O 1
ATOM 600 N N . VAL A 1 78 ? -3.197 -2.935 5.524 1.00 98.25 78 VAL A N 1
ATOM 601 C CA . VAL A 1 78 ? -3.170 -2.072 4.342 1.00 98.25 78 VAL A CA 1
ATOM 602 C C . VAL A 1 78 ? -3.490 -2.930 3.122 1.00 98.25 78 VAL A C 1
ATOM 604 O O . VAL A 1 78 ? -2.841 -3.958 2.911 1.00 98.25 78 VAL A O 1
ATOM 607 N N . TYR A 1 79 ? -4.476 -2.511 2.336 1.00 97.94 79 TYR A N 1
ATOM 608 C CA . TYR A 1 79 ? -4.893 -3.187 1.109 1.00 97.94 79 TYR A CA 1
ATOM 609 C C . TYR A 1 79 ? -5.100 -2.165 -0.007 1.00 97.94 79 TYR A C 1
ATOM 611 O O . TYR A 1 79 ? -5.560 -1.059 0.275 1.00 97.94 79 TYR A O 1
ATOM 619 N N . ALA A 1 80 ? -4.747 -2.525 -1.235 1.00 95.88 80 ALA A N 1
ATOM 620 C CA . ALA A 1 80 ? -4.911 -1.711 -2.439 1.00 95.88 80 ALA A CA 1
ATOM 621 C C . ALA A 1 80 ? -5.893 -2.326 -3.441 1.00 95.88 80 ALA A C 1
ATOM 623 O O . ALA A 1 80 ? -6.093 -3.558 -3.392 1.00 95.88 80 ALA A O 1
#

Secondary structure (DSSP, 8-state):
---TT---SEEEEE--SHHHHHHHHHHHHTT-EEEEE-S-HHHHHHHHHHSS-TTTTHHHHHHHHTSGGGSPPPPTTEE-

Foldseek 3Di:
DPPPDDPQLEEEAEDCEQVSVVVLQVCQVVNHQYEYDDPDVVQQVCCLVVLDRPPYDQVVQQVVQVHNVRRDGGHNSYHD